Protein AF-A0A931G4I6-F1 (afdb_monomer_lite)

Sequence (140 aa):
MTTLTARQPKGIHIGGQFAATTHAEPGTSLSMPVSLHERTHAGLVNDQMNTHEEARSVRDAIYASLVAGDFGTKTTTVRNLADDDRLIRLAIDRYVVTEDNEPGSFRPKDAGHNLGCLLVELQAEDLADEVDEYEDDEDL

Radius of gyration: 31.71 Å; chains: 1; bounding box: 33×40×130 Å

Organism: NCBI:txid2935737

Secondary structure (DSSP, 8-state):
-------PPP---------------------PPPPHHHHHHHHHHTT-S-HHHHHHHHHHHHHHHHHHTTTGGGGGTS--TTS-HHHHHHHHHHHHHHHHHSTTSS-GGGHHHHHHHHHHHHHHHHHHHHHHHHHTTTT-

pLDDT: mean 75.76, std 16.55, range [37.94, 94.19]

Structure (mmCIF, N/CA/C/O backbone):
data_AF-A0A931G4I6-F1
#
_entry.id   AF-A0A931G4I6-F1
#
loop_
_atom_site.group_PDB
_atom_site.id
_atom_site.type_symbol
_atom_site.label_atom_id
_atom_site.label_alt_id
_atom_site.label_comp_id
_atom_site.label_asym_id
_atom_site.label_entity_id
_atom_site.label_seq_id
_atom_site.pdbx_PDB_ins_code
_atom_site.Cartn_x
_atom_site.Cartn_y
_atom_site.Cartn_z
_atom_site.occupancy
_atom_site.B_iso_or_equiv
_atom_site.auth_seq_id
_atom_site.auth_comp_id
_atom_site.auth_asym_id
_atom_site.auth_atom_id
_atom_site.pdbx_PDB_model_num
ATOM 1 N N . MET A 1 1 ? -0.994 25.182 91.877 1.00 37.94 1 MET A N 1
ATOM 2 C CA . MET A 1 1 ? 0.121 26.151 91.839 1.00 37.94 1 MET A CA 1
ATOM 3 C C . MET A 1 1 ? 1.282 25.519 91.082 1.00 37.94 1 MET A C 1
ATOM 5 O O . MET A 1 1 ? 1.677 24.414 91.422 1.00 37.94 1 MET A O 1
ATOM 9 N N . THR A 1 2 ? 1.730 26.189 90.020 1.00 41.75 2 THR A N 1
ATOM 10 C CA . THR A 1 2 ? 2.943 25.967 89.197 1.00 41.75 2 THR A CA 1
ATOM 11 C C . THR A 1 2 ? 4.211 26.296 90.017 1.00 41.75 2 THR A C 1
ATOM 13 O O . THR A 1 2 ? 4.085 27.078 90.952 1.00 41.75 2 THR A O 1
ATOM 16 N N . THR A 1 3 ? 5.421 25.754 89.810 1.00 45.88 3 THR A N 1
ATOM 17 C CA . THR A 1 3 ? 6.332 25.900 88.649 1.00 45.88 3 THR A CA 1
ATOM 18 C C . THR A 1 3 ? 7.593 25.019 88.822 1.00 45.88 3 THR A C 1
ATOM 20 O O . THR A 1 3 ? 8.137 24.947 89.919 1.00 45.88 3 THR A O 1
ATOM 23 N N . LEU A 1 4 ? 8.153 24.473 87.732 1.00 43.91 4 LEU A N 1
ATOM 24 C CA . LEU A 1 4 ? 9.609 24.498 87.503 1.00 43.91 4 LEU A CA 1
ATOM 25 C C . LEU A 1 4 ? 9.911 24.463 85.996 1.00 43.91 4 LEU A C 1
ATOM 27 O O . LEU A 1 4 ? 9.288 23.732 85.231 1.00 43.91 4 LEU A O 1
ATOM 31 N N . THR A 1 5 ? 10.830 25.329 85.589 1.00 54.00 5 THR A N 1
ATOM 32 C CA . THR A 1 5 ? 11.185 25.715 84.223 1.00 54.00 5 THR A CA 1
ATOM 33 C C . THR A 1 5 ? 12.397 24.949 83.678 1.00 54.00 5 THR A C 1
ATOM 35 O O . THR A 1 5 ? 13.235 24.473 84.439 1.00 54.00 5 THR A O 1
ATOM 38 N N . ALA A 1 6 ? 12.529 25.010 82.340 1.00 51.00 6 ALA A N 1
ATOM 39 C CA . ALA A 1 6 ? 13.735 24.810 81.514 1.00 51.00 6 ALA A CA 1
ATOM 40 C C . ALA A 1 6 ? 13.971 23.359 81.014 1.00 51.00 6 ALA A C 1
ATOM 42 O O . ALA A 1 6 ? 13.826 22.411 81.766 1.00 51.00 6 ALA A O 1
ATOM 43 N N . ARG A 1 7 ? 14.344 23.073 79.754 1.00 53.12 7 ARG A N 1
ATOM 44 C CA . ARG A 1 7 ? 15.079 23.822 78.714 1.00 53.12 7 ARG A CA 1
ATOM 45 C C . ARG A 1 7 ? 14.664 23.329 77.311 1.00 53.12 7 ARG A C 1
ATOM 47 O O . ARG A 1 7 ? 14.443 22.137 77.131 1.00 53.12 7 ARG A O 1
ATOM 54 N N . GLN A 1 8 ? 14.615 24.218 76.314 1.00 59.28 8 GLN A N 1
ATOM 55 C CA . GLN A 1 8 ? 14.463 23.839 74.899 1.00 59.28 8 GLN A CA 1
ATOM 56 C C . GLN A 1 8 ? 15.698 23.081 74.372 1.00 59.28 8 GLN A C 1
ATOM 58 O O . GLN A 1 8 ? 16.816 23.553 74.599 1.00 59.28 8 GLN A O 1
ATOM 63 N N . PRO A 1 9 ? 15.531 22.029 73.550 1.00 54.16 9 PRO A N 1
ATOM 64 C CA . PRO A 1 9 ? 16.511 21.649 72.544 1.00 54.16 9 PRO A CA 1
ATOM 65 C C . PRO A 1 9 ? 16.132 22.263 71.187 1.00 54.16 9 PRO A C 1
ATOM 67 O O . PRO A 1 9 ? 15.017 22.115 70.691 1.00 54.16 9 PRO A O 1
ATOM 70 N N . LYS A 1 10 ? 17.088 22.992 70.610 1.00 55.38 10 LYS A N 1
ATOM 71 C CA . LYS A 1 10 ? 17.060 23.565 69.261 1.00 55.38 10 LYS A CA 1
ATOM 72 C C . LYS A 1 10 ? 16.826 22.471 68.212 1.00 55.38 10 LYS A C 1
ATOM 74 O O . LYS A 1 10 ? 17.511 21.455 68.253 1.00 55.38 10 LYS A O 1
ATOM 79 N N . GLY A 1 11 ? 15.962 22.735 67.231 1.00 52.62 11 GLY A N 1
ATOM 80 C CA . GLY A 1 11 ? 15.916 21.963 65.986 1.00 52.62 11 GLY A CA 1
ATOM 81 C C . GLY A 1 11 ? 14.507 21.774 65.441 1.00 52.62 11 GLY A C 1
ATOM 82 O O . GLY A 1 11 ? 13.893 20.737 65.654 1.00 52.62 11 GLY A O 1
ATOM 83 N N . ILE A 1 12 ? 13.998 22.770 64.716 1.00 54.41 12 ILE A N 1
ATOM 84 C CA . ILE A 1 12 ? 12.859 22.577 63.818 1.00 54.41 12 ILE A CA 1
ATOM 85 C C . ILE A 1 12 ? 13.429 21.976 62.531 1.00 54.41 12 ILE A C 1
ATOM 87 O O . ILE A 1 12 ? 14.215 22.637 61.857 1.00 54.41 12 ILE A O 1
ATOM 91 N N . HIS A 1 13 ? 12.997 20.776 62.154 1.00 47.62 13 HIS A N 1
ATOM 92 C CA . HIS A 1 13 ? 12.873 20.451 60.737 1.00 47.62 13 HIS A CA 1
ATOM 93 C C . HIS A 1 13 ? 11.388 20.491 60.397 1.00 47.62 13 HIS A C 1
ATOM 95 O O . HIS A 1 13 ? 10.587 19.721 60.923 1.00 47.62 13 HIS A O 1
ATOM 101 N N . ILE A 1 14 ? 11.027 21.458 59.555 1.00 53.88 14 ILE A N 1
ATOM 102 C CA . ILE A 1 14 ? 9.712 21.581 58.933 1.00 53.88 14 ILE A CA 1
ATOM 103 C C . ILE A 1 14 ? 9.570 20.368 58.007 1.00 53.88 14 ILE A C 1
ATOM 105 O O . ILE A 1 14 ? 9.984 20.401 56.856 1.00 53.88 14 ILE A O 1
ATOM 109 N N . GLY A 1 15 ? 9.069 19.263 58.551 1.00 50.12 15 GLY A N 1
ATOM 110 C CA . GLY A 1 15 ? 8.787 18.020 57.828 1.00 50.12 15 GLY A CA 1
ATOM 111 C C . GLY A 1 15 ? 7.290 17.764 57.666 1.00 50.12 15 GLY A C 1
ATOM 112 O O . GLY A 1 15 ? 6.876 16.620 57.544 1.00 50.12 15 GLY A O 1
ATOM 113 N N . GLY A 1 16 ? 6.465 18.811 57.733 1.00 51.84 16 GLY A N 1
ATOM 114 C CA . GLY A 1 16 ? 5.020 18.736 57.537 1.00 51.84 16 GLY A CA 1
ATOM 115 C C . GLY A 1 16 ? 4.641 19.030 56.092 1.00 51.84 16 GLY A C 1
ATOM 116 O O . GLY A 1 16 ? 4.071 20.080 55.818 1.00 51.84 16 GLY A O 1
ATOM 117 N N . GLN A 1 17 ? 4.966 18.131 55.163 1.00 56.56 17 GLN A N 1
ATOM 118 C CA . GLN A 1 17 ? 4.262 18.089 53.883 1.00 56.56 17 GLN A CA 1
ATOM 119 C C . GLN A 1 17 ? 3.147 17.061 54.037 1.00 56.56 17 GLN A C 1
ATOM 121 O O . GLN A 1 17 ? 3.385 15.856 54.027 1.00 56.56 17 GLN A O 1
ATOM 126 N N . PHE A 1 18 ? 1.926 17.553 54.241 1.00 57.50 18 PHE A N 1
ATOM 127 C CA . PHE A 1 18 ? 0.729 16.760 54.009 1.00 57.50 18 PHE A CA 1
ATOM 128 C C . PHE A 1 18 ? 0.818 16.257 52.569 1.00 57.50 18 PHE A C 1
ATOM 130 O O . PHE A 1 18 ? 0.720 17.050 51.633 1.00 57.50 18 PHE A O 1
ATOM 137 N N . ALA A 1 19 ? 1.082 14.965 52.385 1.00 52.28 19 ALA A N 1
ATOM 138 C CA . ALA A 1 19 ? 0.998 14.357 51.071 1.00 52.28 19 ALA A CA 1
ATOM 139 C C . ALA A 1 19 ? -0.452 14.517 50.604 1.00 52.28 19 ALA A C 1
ATOM 141 O O . ALA A 1 19 ? -1.361 13.911 51.171 1.00 52.28 19 ALA A O 1
ATOM 142 N N . ALA A 1 20 ? -0.677 15.385 49.617 1.00 52.62 20 ALA A N 1
ATOM 143 C CA . ALA A 1 20 ? -1.946 15.454 48.921 1.00 52.62 20 ALA A CA 1
ATOM 144 C C . ALA A 1 20 ? -2.154 14.093 48.249 1.00 52.62 20 ALA A C 1
ATOM 146 O O . ALA A 1 20 ? -1.524 13.786 47.238 1.00 52.62 20 ALA A O 1
ATOM 147 N N . THR A 1 21 ? -3.003 13.249 48.832 1.00 55.50 21 THR A N 1
ATOM 148 C CA . THR A 1 21 ? -3.481 12.026 48.188 1.00 55.50 21 THR A CA 1
ATOM 149 C C . THR A 1 21 ? -4.487 12.423 47.114 1.00 55.50 21 THR A C 1
ATOM 151 O O . THR A 1 21 ? -5.690 12.209 47.254 1.00 55.50 21 THR A O 1
ATOM 154 N N . THR A 1 22 ? -4.005 13.063 46.049 1.00 52.84 22 THR A N 1
ATOM 155 C CA . THR A 1 22 ? -4.762 13.188 44.809 1.00 52.84 22 THR A CA 1
ATOM 156 C C . THR A 1 22 ? -4.750 11.807 44.175 1.00 52.84 22 THR A C 1
ATOM 158 O O . THR A 1 22 ? -3.772 11.405 43.548 1.00 52.84 22 THR A O 1
ATOM 161 N N . HIS A 1 23 ? -5.832 11.059 44.383 1.00 49.84 23 HIS A N 1
ATOM 162 C CA . HIS A 1 23 ? -6.207 9.960 43.505 1.00 49.84 23 HIS A CA 1
ATOM 163 C C . HIS A 1 23 ? -6.375 10.556 42.102 1.00 49.84 23 HIS A C 1
ATOM 165 O O . HIS A 1 23 ? -7.434 11.070 41.755 1.00 49.84 23 HIS A O 1
ATOM 171 N N . ALA A 1 24 ? -5.302 10.564 41.313 1.00 55.25 24 ALA A N 1
ATOM 172 C CA . ALA A 1 24 ? -5.421 10.717 39.878 1.00 55.25 24 ALA A CA 1
ATOM 173 C C . ALA A 1 24 ? -6.083 9.428 39.392 1.00 55.25 24 ALA A C 1
ATOM 175 O O . ALA A 1 24 ? -5.448 8.374 39.337 1.00 55.25 24 ALA A O 1
ATOM 176 N N . GLU A 1 25 ? -7.389 9.489 39.144 1.00 51.81 25 GLU A N 1
ATOM 177 C CA . GLU A 1 25 ? -8.066 8.460 38.367 1.00 51.81 25 GLU A CA 1
ATOM 178 C C . GLU A 1 25 ? -7.237 8.255 37.091 1.00 51.81 25 GLU A C 1
ATOM 180 O O . GLU A 1 25 ? -6.854 9.252 36.464 1.00 51.81 25 GLU A O 1
ATOM 185 N N . PRO A 1 26 ? -6.885 7.015 36.708 1.00 53.47 26 PRO A N 1
ATOM 186 C CA . PRO A 1 26 ? -6.290 6.794 35.407 1.00 53.47 26 PRO A CA 1
ATOM 187 C C . PRO A 1 26 ? -7.364 7.197 34.404 1.00 53.47 26 PRO A C 1
ATOM 189 O O . PRO A 1 26 ? -8.318 6.452 34.173 1.00 53.47 26 PRO A O 1
ATOM 192 N N . GLY A 1 27 ? -7.245 8.421 33.881 1.00 53.47 27 GLY A N 1
ATOM 193 C CA . GLY A 1 27 ? -8.074 8.915 32.801 1.00 53.47 27 GLY A CA 1
ATOM 194 C C . GLY A 1 27 ? -8.025 7.842 31.738 1.00 53.47 27 GLY A C 1
ATOM 195 O O . GLY A 1 27 ? -6.969 7.581 31.162 1.00 53.47 27 GLY A O 1
ATOM 196 N N . THR A 1 28 ? -9.139 7.132 31.580 1.00 50.88 28 THR A N 1
ATOM 197 C CA . THR A 1 28 ? -9.268 6.104 30.564 1.00 50.88 28 THR A CA 1
ATOM 198 C C . THR A 1 28 ? -9.252 6.879 29.265 1.00 50.88 28 THR A C 1
ATOM 200 O O . THR A 1 28 ? -10.270 7.412 28.834 1.00 50.88 28 THR A O 1
ATOM 203 N N . SER A 1 29 ? -8.050 7.073 28.725 1.00 53.31 29 SER A N 1
ATOM 204 C CA . SER A 1 29 ? -7.856 7.700 27.438 1.00 53.31 29 SER A CA 1
ATOM 205 C C . SER A 1 29 ? -8.519 6.753 26.457 1.00 53.31 29 SER A C 1
ATOM 207 O O . SER A 1 29 ? -7.989 5.683 26.155 1.00 53.31 29 SER A O 1
ATOM 209 N N . LEU A 1 30 ? -9.743 7.097 26.064 1.00 51.94 30 LEU A N 1
ATOM 210 C CA . LEU A 1 30 ? -10.470 6.475 24.972 1.00 51.94 30 LEU A CA 1
ATOM 211 C C . LEU A 1 30 ? -9.696 6.814 23.698 1.00 51.94 30 LEU A C 1
ATOM 213 O O . LEU A 1 30 ? -10.089 7.685 22.925 1.00 51.94 30 LEU A O 1
ATOM 217 N N . SER A 1 31 ? -8.545 6.169 23.518 1.00 59.00 31 SER A N 1
ATOM 218 C CA . SER A 1 31 ? -7.875 6.133 22.234 1.00 59.00 31 SER A CA 1
ATOM 219 C C . SER A 1 31 ? -8.852 5.436 21.302 1.00 59.00 31 SER A C 1
ATOM 221 O O . SER A 1 31 ? -9.157 4.254 21.484 1.00 59.00 31 SER A O 1
ATOM 223 N N . MET A 1 32 ? -9.429 6.200 20.375 1.00 61.84 32 MET A N 1
ATOM 224 C CA . MET A 1 32 ? -10.217 5.637 19.286 1.00 61.84 32 MET A CA 1
ATOM 225 C C . MET A 1 32 ? -9.384 4.519 18.647 1.00 61.84 32 MET A C 1
ATOM 227 O O . MET A 1 32 ? -8.179 4.712 18.451 1.00 61.84 32 MET A O 1
ATOM 231 N N . PRO A 1 33 ? -9.970 3.345 18.358 1.00 70.06 33 PRO A N 1
ATOM 232 C CA . PRO A 1 33 ? -9.228 2.290 17.691 1.00 70.06 33 PRO A CA 1
ATOM 233 C C . PRO A 1 33 ? -8.699 2.839 16.364 1.00 70.06 33 PRO A C 1
ATOM 235 O O . PRO A 1 33 ? -9.478 3.242 15.502 1.00 70.06 33 PRO A O 1
ATOM 238 N N . VAL A 1 34 ? -7.370 2.896 16.242 1.00 80.69 34 VAL A N 1
ATOM 239 C CA . VAL A 1 34 ? -6.682 3.350 15.029 1.00 80.69 34 VAL A CA 1
ATOM 240 C C . VAL A 1 34 ? -7.112 2.442 13.882 1.00 80.69 34 VAL A C 1
ATOM 242 O O . VAL A 1 34 ? -7.082 1.210 14.012 1.00 80.69 34 VAL A O 1
ATOM 245 N N . SER A 1 35 ? -7.547 3.042 12.774 1.00 90.00 35 SER A N 1
ATOM 246 C CA . SER A 1 35 ? -8.038 2.281 11.624 1.00 90.00 35 SER A CA 1
ATOM 247 C C . SER A 1 35 ? -6.938 1.386 11.039 1.00 90.00 35 SER A C 1
ATOM 249 O O . SER A 1 35 ? -5.746 1.578 11.289 1.00 90.00 35 SER A O 1
ATOM 251 N N . LEU A 1 36 ? -7.330 0.367 10.264 1.00 91.06 36 LEU A N 1
ATOM 252 C CA . LEU A 1 36 ? -6.366 -0.481 9.557 1.00 91.06 36 LEU A CA 1
ATOM 253 C C . LEU A 1 36 ? -5.446 0.366 8.666 1.00 91.06 36 LEU A C 1
ATOM 255 O O . LEU A 1 36 ? -4.236 0.232 8.772 1.00 91.06 36 LEU A O 1
ATOM 259 N N . HIS A 1 37 ? -6.016 1.287 7.886 1.00 91.88 37 HIS A N 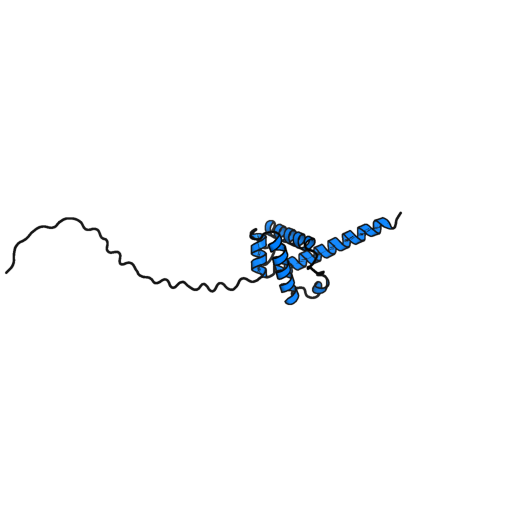1
ATOM 260 C CA . HIS A 1 37 ? -5.269 2.184 7.003 1.00 91.88 37 HIS A CA 1
ATOM 261 C C . HIS A 1 37 ? -4.239 3.031 7.760 1.00 91.88 37 HIS A C 1
ATOM 263 O O . HIS A 1 37 ? -3.073 3.063 7.376 1.00 91.88 37 HIS A O 1
ATOM 269 N N . GLU A 1 38 ? -4.638 3.641 8.880 1.00 91.88 38 GLU A N 1
ATOM 270 C CA . GLU A 1 38 ? -3.732 4.460 9.693 1.00 91.88 38 GLU A CA 1
ATOM 271 C C . GLU A 1 38 ? -2.604 3.625 10.314 1.00 91.88 38 GLU A C 1
ATOM 273 O O . GLU A 1 38 ? -1.464 4.085 10.362 1.00 91.88 38 GLU A O 1
ATOM 278 N N . ARG A 1 39 ? -2.888 2.388 10.754 1.00 90.69 39 ARG A N 1
ATOM 279 C CA . ARG A 1 39 ? -1.847 1.466 11.244 1.00 90.69 39 ARG A CA 1
ATOM 280 C C . ARG A 1 39 ? -0.884 1.056 10.139 1.00 90.69 39 ARG A C 1
ATOM 282 O O . ARG A 1 39 ? 0.313 1.023 10.395 1.00 90.69 39 ARG A O 1
ATOM 289 N N . THR A 1 40 ? -1.385 0.745 8.946 1.00 91.19 40 THR A N 1
ATOM 290 C CA . THR A 1 40 ? -0.543 0.382 7.801 1.00 91.19 40 THR A CA 1
ATOM 291 C C . THR A 1 40 ? 0.353 1.553 7.411 1.00 91.19 40 THR A C 1
ATOM 293 O O . THR A 1 40 ? 1.560 1.371 7.335 1.00 91.19 40 THR A O 1
ATOM 296 N N . HIS A 1 41 ? -0.195 2.764 7.269 1.00 92.56 41 HIS A N 1
ATOM 297 C CA . HIS A 1 41 ? 0.600 3.962 6.984 1.00 92.56 41 HIS A CA 1
ATOM 298 C C . HIS A 1 41 ? 1.688 4.194 8.039 1.00 92.56 41 HIS A C 1
ATOM 300 O O . HIS A 1 41 ? 2.858 4.332 7.696 1.00 92.56 41 HIS A O 1
ATOM 306 N N . ALA A 1 42 ? 1.322 4.181 9.325 1.00 90.62 42 ALA A N 1
ATOM 307 C CA . ALA A 1 42 ? 2.289 4.373 10.400 1.00 90.62 42 ALA A CA 1
ATOM 308 C C . ALA A 1 42 ? 3.358 3.271 10.422 1.00 90.62 42 ALA A C 1
ATOM 310 O O . ALA A 1 42 ? 4.513 3.566 10.712 1.00 90.62 42 ALA A O 1
ATOM 311 N N . GLY A 1 43 ? 2.987 2.028 10.114 1.00 89.12 43 GLY A N 1
ATOM 312 C CA . GLY A 1 43 ? 3.911 0.903 10.050 1.00 89.12 43 GLY A CA 1
ATOM 313 C C . GLY A 1 43 ? 4.949 1.043 8.938 1.00 89.12 43 GLY A C 1
ATOM 314 O O . GLY A 1 43 ? 6.127 0.822 9.199 1.00 89.12 43 GLY A O 1
ATOM 315 N N . LEU A 1 44 ? 4.510 1.457 7.745 1.00 90.00 44 LEU A N 1
ATOM 316 C CA . LEU A 1 44 ? 5.370 1.653 6.574 1.00 90.00 44 LEU A CA 1
ATOM 317 C C . LEU A 1 44 ? 6.291 2.869 6.733 1.00 90.00 44 LEU A C 1
ATOM 319 O O . LEU A 1 44 ? 7.497 2.755 6.570 1.00 90.00 44 LEU A O 1
ATOM 323 N N . VAL A 1 45 ? 5.734 4.031 7.092 1.00 90.31 45 VAL A N 1
ATOM 324 C CA . VAL A 1 45 ? 6.496 5.294 7.143 1.00 90.31 45 VAL A CA 1
ATOM 325 C C . VAL A 1 45 ? 7.458 5.340 8.334 1.00 90.31 45 VAL A C 1
ATOM 327 O O . VAL A 1 45 ? 8.508 5.966 8.258 1.00 90.31 45 VAL A O 1
ATOM 330 N N . ASN A 1 46 ? 7.130 4.678 9.450 1.00 88.44 46 ASN A N 1
ATOM 331 C CA . ASN A 1 46 ? 8.012 4.649 10.624 1.00 88.44 46 ASN A CA 1
ATOM 332 C C . ASN A 1 46 ? 8.926 3.414 10.678 1.00 88.44 46 ASN A C 1
ATOM 334 O O . ASN A 1 46 ? 9.524 3.188 11.732 1.00 88.44 46 ASN A O 1
ATOM 338 N N . ASP A 1 47 ? 8.998 2.612 9.609 1.00 82.25 47 ASP A N 1
ATOM 339 C CA . ASP A 1 47 ? 9.828 1.397 9.532 1.00 82.25 47 ASP A CA 1
ATOM 340 C C . ASP A 1 47 ? 9.603 0.447 10.733 1.00 82.25 47 ASP A C 1
ATOM 342 O O . ASP A 1 47 ? 10.520 -0.046 11.390 1.00 82.25 47 ASP A O 1
ATOM 346 N N . GLN A 1 48 ? 8.331 0.257 11.108 1.00 81.56 48 GLN A N 1
ATOM 347 C CA . GLN A 1 48 ? 7.933 -0.553 12.271 1.00 81.56 48 GLN A CA 1
ATOM 348 C C . GLN A 1 48 ? 7.533 -1.984 11.894 1.00 81.56 48 GLN A C 1
ATOM 350 O O . GLN A 1 48 ? 7.110 -2.748 12.766 1.00 81.56 48 GLN A O 1
ATOM 355 N N . MET A 1 49 ? 7.615 -2.345 10.613 1.00 84.00 49 MET A N 1
ATOM 356 C CA . MET A 1 49 ? 7.152 -3.625 10.083 1.00 84.00 49 MET A CA 1
ATOM 357 C C . MET A 1 49 ? 8.311 -4.368 9.431 1.00 84.00 49 MET A C 1
ATOM 359 O O . MET A 1 49 ? 9.180 -3.772 8.811 1.00 84.00 49 MET A O 1
ATOM 363 N N . ASN A 1 50 ? 8.332 -5.693 9.561 1.00 85.19 50 ASN A N 1
ATOM 364 C CA . ASN A 1 50 ? 9.227 -6.491 8.725 1.00 85.19 50 ASN A CA 1
ATOM 365 C C . ASN A 1 50 ? 8.618 -6.688 7.328 1.00 85.19 50 ASN A C 1
ATOM 367 O O . ASN A 1 50 ? 7.400 -6.652 7.161 1.00 85.19 50 ASN A O 1
ATOM 371 N N . THR A 1 51 ? 9.453 -6.999 6.336 1.00 80.19 51 THR A N 1
ATOM 372 C CA . THR A 1 51 ? 9.048 -7.108 4.920 1.00 80.19 51 THR A CA 1
ATOM 373 C C . THR A 1 51 ? 7.876 -8.068 4.666 1.00 80.19 51 THR A C 1
ATOM 375 O O . THR A 1 51 ? 7.087 -7.878 3.742 1.00 80.19 51 THR A O 1
ATOM 378 N N . HIS A 1 52 ? 7.733 -9.120 5.478 1.00 80.00 52 HIS A N 1
ATOM 379 C CA . HIS A 1 52 ? 6.613 -10.059 5.356 1.00 80.00 52 HIS A CA 1
ATOM 380 C C . HIS A 1 52 ? 5.306 -9.494 5.928 1.00 80.00 52 HIS A C 1
ATOM 382 O O . HIS A 1 52 ? 4.223 -9.760 5.401 1.00 80.00 52 HIS A O 1
ATOM 388 N N . GLU A 1 53 ? 5.395 -8.721 7.006 1.00 86.44 53 GLU A N 1
ATOM 389 C CA . GLU A 1 53 ? 4.262 -8.044 7.630 1.00 86.44 53 GLU A CA 1
ATOM 390 C C . GLU A 1 53 ? 3.769 -6.863 6.796 1.00 86.44 53 GLU A C 1
ATOM 392 O O . GLU A 1 53 ? 2.557 -6.662 6.717 1.00 86.44 53 GLU A O 1
ATOM 397 N N . GLU A 1 54 ? 4.670 -6.137 6.132 1.00 88.56 54 GLU A N 1
ATOM 398 C CA . GLU A 1 54 ? 4.332 -5.023 5.239 1.00 88.56 54 GLU A CA 1
ATOM 399 C C . GLU A 1 54 ? 3.392 -5.473 4.123 1.00 88.56 54 GLU A C 1
ATOM 401 O O . GLU A 1 54 ? 2.267 -4.984 4.026 1.00 88.56 54 GLU A O 1
ATOM 406 N N . ALA A 1 55 ? 3.809 -6.468 3.332 1.00 87.94 55 ALA A N 1
ATOM 407 C CA . ALA A 1 55 ? 3.029 -6.951 2.196 1.00 87.94 55 ALA A CA 1
ATOM 408 C C . ALA A 1 55 ? 1.642 -7.449 2.627 1.00 87.94 55 ALA A C 1
ATOM 410 O O . ALA A 1 55 ? 0.634 -7.166 1.977 1.00 87.94 55 ALA A O 1
ATOM 411 N N . ARG A 1 56 ? 1.568 -8.148 3.767 1.00 90.12 56 ARG A N 1
ATOM 412 C CA . ARG A 1 56 ? 0.294 -8.608 4.329 1.00 90.12 56 ARG A CA 1
ATOM 413 C C . ARG A 1 56 ? -0.588 -7.444 4.784 1.00 90.12 56 ARG A C 1
ATOM 415 O O . ARG A 1 56 ? -1.767 -7.417 4.448 1.00 90.12 56 ARG A O 1
ATOM 422 N N . SER A 1 57 ? -0.030 -6.499 5.532 1.00 90.69 57 SER A N 1
ATOM 423 C CA . SER A 1 57 ? -0.748 -5.330 6.052 1.00 90.69 57 SER A CA 1
ATOM 424 C C . SER A 1 57 ? -1.283 -4.447 4.926 1.00 90.69 57 SER A C 1
ATOM 426 O O . SER A 1 57 ? -2.439 -4.026 4.959 1.00 90.69 57 SER A O 1
ATOM 428 N N . VAL A 1 58 ? -0.471 -4.228 3.890 1.00 90.94 58 VAL A N 1
ATOM 429 C CA . VAL A 1 58 ? -0.861 -3.499 2.681 1.00 90.94 58 VAL A CA 1
ATOM 430 C C . VAL A 1 58 ? -1.972 -4.218 1.937 1.00 90.94 58 VAL A C 1
ATOM 432 O O . VAL A 1 58 ? -2.977 -3.593 1.605 1.00 90.94 58 VAL A O 1
ATOM 435 N N . ARG A 1 59 ? -1.849 -5.533 1.736 1.00 90.06 59 ARG A N 1
ATOM 436 C CA . ARG A 1 59 ? -2.900 -6.340 1.107 1.00 90.06 59 ARG A CA 1
ATOM 437 C C . ARG A 1 59 ? -4.226 -6.216 1.863 1.00 90.06 59 ARG A C 1
ATOM 439 O O . ARG A 1 59 ? -5.255 -5.952 1.244 1.00 90.06 59 ARG A O 1
ATOM 446 N N . ASP A 1 60 ? -4.198 -6.351 3.187 1.00 90.81 60 ASP A N 1
ATOM 447 C CA . ASP A 1 60 ? -5.391 -6.229 4.029 1.00 90.81 60 ASP A CA 1
ATOM 448 C C . ASP A 1 60 ? -6.008 -4.819 3.926 1.00 90.81 60 ASP A C 1
ATOM 450 O O . ASP A 1 60 ? -7.229 -4.680 3.819 1.00 90.81 60 ASP A O 1
ATOM 454 N N . ALA A 1 61 ? -5.183 -3.765 3.901 1.00 91.44 61 ALA A N 1
ATOM 455 C CA . ALA A 1 61 ? -5.641 -2.383 3.751 1.00 91.44 61 ALA A CA 1
ATOM 456 C C . ALA A 1 61 ? -6.242 -2.102 2.363 1.00 91.44 61 ALA A C 1
ATOM 458 O O . ALA A 1 61 ? -7.282 -1.449 2.269 1.00 91.44 61 ALA A O 1
ATOM 459 N N . ILE A 1 62 ? -5.636 -2.612 1.288 1.00 89.81 62 ILE A N 1
ATOM 460 C CA . ILE A 1 62 ? -6.170 -2.482 -0.076 1.00 89.81 62 ILE A CA 1
ATOM 461 C C . ILE A 1 62 ? -7.510 -3.215 -0.182 1.00 89.81 62 ILE A C 1
ATOM 463 O O . ILE A 1 62 ? -8.479 -2.651 -0.694 1.00 89.81 62 ILE A O 1
ATOM 467 N N . TYR A 1 63 ? -7.610 -4.435 0.357 1.00 89.00 63 TYR A N 1
ATOM 468 C CA . TYR A 1 63 ? -8.875 -5.170 0.379 1.00 89.00 63 TYR A CA 1
ATOM 469 C C . TYR A 1 63 ? -9.957 -4.454 1.186 1.00 89.00 63 TYR A C 1
ATOM 471 O O . TYR A 1 63 ? -11.110 -4.438 0.758 1.00 89.00 63 TYR A O 1
ATOM 479 N N . ALA A 1 64 ? -9.609 -3.820 2.307 1.00 90.31 64 ALA A N 1
ATOM 480 C CA . ALA A 1 64 ? -10.560 -3.012 3.063 1.00 90.31 64 ALA A CA 1
ATOM 481 C C . ALA A 1 64 ? -11.133 -1.861 2.215 1.00 90.31 64 ALA A C 1
ATOM 483 O O . ALA A 1 64 ? -12.352 -1.693 2.174 1.00 90.31 64 ALA A O 1
ATOM 484 N N . SER A 1 65 ? -10.288 -1.143 1.464 1.00 89.12 65 SER A N 1
ATOM 485 C CA . SER A 1 65 ? -10.736 -0.082 0.546 1.00 89.12 65 SER A CA 1
ATOM 486 C C . SER A 1 65 ? -11.515 -0.616 -0.666 1.00 89.12 65 SER A C 1
ATOM 488 O O . SER A 1 65 ? -12.458 0.023 -1.132 1.00 89.12 65 SER A O 1
ATOM 490 N N . LEU A 1 66 ? -11.182 -1.813 -1.166 1.00 87.44 66 LEU A N 1
ATOM 491 C CA . LEU A 1 66 ? -11.949 -2.491 -2.221 1.00 87.44 66 LEU A CA 1
ATOM 492 C C . LEU A 1 66 ? -13.364 -2.832 -1.754 1.00 87.44 66 LEU A C 1
ATOM 494 O O . LEU A 1 66 ? -14.328 -2.546 -2.461 1.00 87.44 66 LEU A O 1
ATOM 498 N N . VAL A 1 67 ? -13.494 -3.400 -0.553 1.00 87.81 67 VAL A N 1
ATOM 499 C CA . VAL A 1 67 ? -14.789 -3.750 0.049 1.00 87.81 67 VAL A CA 1
ATOM 500 C C . VAL A 1 67 ? -15.608 -2.501 0.380 1.00 87.81 67 VAL A C 1
ATOM 502 O O . VAL A 1 67 ? -16.828 -2.518 0.224 1.00 87.81 67 VAL A O 1
ATOM 505 N N . ALA A 1 68 ? -14.955 -1.412 0.795 1.00 87.31 68 ALA A N 1
ATOM 506 C CA . ALA A 1 68 ? -15.603 -0.121 1.024 1.00 87.31 68 ALA A CA 1
ATOM 507 C C . ALA A 1 68 ? -16.097 0.550 -0.274 1.00 87.31 68 ALA A C 1
ATOM 509 O O . ALA A 1 68 ? -16.987 1.399 -0.224 1.00 87.31 68 ALA A O 1
ATOM 510 N N . GLY A 1 69 ? -15.573 0.140 -1.436 1.00 83.81 69 GLY A N 1
ATOM 511 C CA . GLY A 1 69 ? -15.932 0.701 -2.739 1.00 83.81 69 GLY A CA 1
ATOM 512 C C . GLY A 1 69 ? -15.154 1.967 -3.109 1.00 83.81 69 GLY A C 1
ATOM 513 O O . GLY A 1 69 ? -15.533 2.650 -4.062 1.00 83.81 69 GLY A O 1
ATOM 514 N N . ASP A 1 70 ? -14.050 2.259 -2.416 1.00 87.06 70 ASP A N 1
ATOM 515 C CA . ASP A 1 70 ? -13.268 3.495 -2.579 1.00 87.06 70 ASP A CA 1
ATOM 516 C C . ASP A 1 70 ? -12.649 3.631 -3.982 1.00 87.06 70 ASP A C 1
ATOM 518 O O . ASP A 1 70 ? -12.301 4.723 -4.424 1.00 87.06 70 ASP A O 1
ATOM 522 N N . PHE A 1 71 ? -12.513 2.522 -4.713 1.00 80.00 71 PHE A N 1
ATOM 523 C CA . PHE A 1 71 ? -11.915 2.483 -6.052 1.00 80.00 71 PHE A CA 1
ATOM 524 C C . PHE A 1 71 ? -12.911 2.728 -7.196 1.00 80.00 71 PHE A C 1
ATOM 526 O O . PHE A 1 71 ? -12.494 2.898 -8.345 1.00 80.00 71 PHE A O 1
ATOM 533 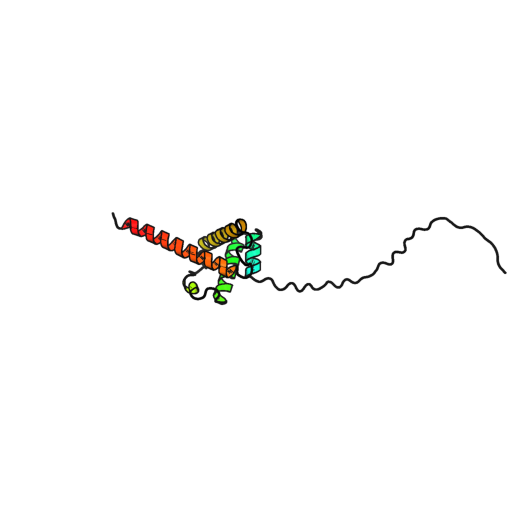N N . GLY A 1 72 ? -14.221 2.734 -6.924 1.00 82.62 72 GLY A N 1
ATOM 534 C CA . GLY A 1 72 ? -15.251 2.912 -7.951 1.00 82.62 72 GLY A CA 1
ATOM 535 C C . GLY A 1 72 ? -15.096 1.931 -9.124 1.00 82.62 72 GLY A C 1
ATOM 536 O O . GLY A 1 72 ? -15.126 0.712 -8.946 1.00 82.62 72 GLY A O 1
ATOM 537 N N . THR A 1 73 ? -14.910 2.458 -10.338 1.00 75.44 73 THR A N 1
ATOM 538 C CA . THR A 1 73 ? -14.752 1.661 -11.570 1.00 75.44 73 THR A CA 1
ATOM 539 C C . THR A 1 73 ? -13.380 1.003 -11.722 1.00 75.44 73 THR A C 1
ATOM 541 O O . THR A 1 73 ? -13.241 0.112 -12.552 1.00 75.44 73 THR A O 1
ATOM 544 N N . LYS A 1 74 ? -12.378 1.391 -10.920 1.00 70.19 74 LYS A N 1
ATOM 545 C CA . LYS A 1 74 ? -11.025 0.800 -10.925 1.00 70.19 74 LYS A CA 1
ATOM 546 C C . LYS A 1 74 ? -10.944 -0.531 -10.161 1.00 70.19 74 LYS A C 1
ATOM 548 O O . LYS A 1 74 ? -9.881 -1.125 -10.028 1.00 70.19 74 LYS A O 1
ATOM 553 N N . THR A 1 75 ? -12.060 -1.018 -9.627 1.00 66.31 75 THR A N 1
ATOM 554 C CA . THR A 1 75 ? -12.120 -2.302 -8.911 1.00 66.31 75 THR A CA 1
ATOM 555 C C . THR A 1 75 ? -11.792 -3.496 -9.810 1.00 66.31 75 THR A C 1
ATOM 557 O O . THR A 1 75 ? -11.246 -4.481 -9.330 1.00 66.31 75 THR A O 1
ATOM 560 N N . THR A 1 76 ? -12.075 -3.407 -11.113 1.00 61.97 76 THR A N 1
ATOM 561 C CA . THR A 1 76 ? -11.797 -4.471 -12.091 1.00 61.97 76 THR A CA 1
ATOM 562 C C . THR A 1 76 ? -10.332 -4.55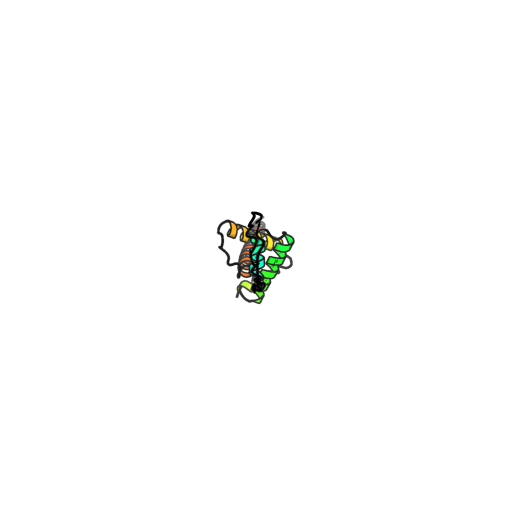5 -12.509 1.00 61.97 76 THR A C 1
ATOM 564 O O . THR A 1 76 ? -9.930 -5.579 -13.054 1.00 61.97 76 THR A O 1
ATOM 567 N N . THR A 1 77 ? -9.539 -3.503 -12.279 1.00 66.25 77 THR A N 1
ATOM 568 C CA . THR A 1 77 ? -8.118 -3.473 -12.651 1.00 66.25 77 THR A CA 1
ATOM 569 C C . THR A 1 77 ? -7.214 -4.072 -11.590 1.00 66.25 77 THR A C 1
ATOM 571 O O . THR A 1 77 ? -6.138 -4.523 -11.947 1.00 66.25 77 THR A O 1
ATOM 574 N N . VAL A 1 78 ? -7.642 -4.142 -10.324 1.00 62.19 78 VAL A N 1
ATOM 575 C CA . VAL A 1 78 ? -6.848 -4.790 -9.271 1.00 62.19 78 VAL A CA 1
ATOM 576 C C . VAL A 1 78 ? -6.837 -6.304 -9.517 1.00 62.19 78 VAL A C 1
ATOM 578 O O . VAL A 1 78 ? -7.785 -7.005 -9.157 1.00 62.19 78 VAL A O 1
ATOM 581 N N . ARG A 1 79 ? -5.778 -6.814 -10.166 1.00 66.81 79 ARG A N 1
ATOM 582 C CA . ARG A 1 79 ? -5.560 -8.264 -10.360 1.00 66.81 79 ARG A CA 1
ATOM 583 C C . ARG A 1 79 ? -5.486 -8.986 -9.006 1.00 66.81 79 ARG A C 1
ATOM 585 O O . ARG A 1 79 ? -5.279 -8.360 -7.968 1.00 66.81 79 ARG A O 1
ATOM 592 N N . ASN A 1 80 ? -5.663 -10.310 -9.009 1.00 65.38 80 ASN A N 1
ATOM 593 C CA . ASN A 1 80 ? -5.646 -11.129 -7.795 1.00 65.38 80 ASN A CA 1
ATOM 594 C C . ASN A 1 80 ? -4.326 -10.954 -7.013 1.00 65.38 80 ASN A C 1
ATOM 596 O O . ASN A 1 80 ? -3.303 -11.540 -7.349 1.00 65.38 80 ASN A O 1
ATOM 600 N N . LEU A 1 81 ? -4.381 -10.173 -5.933 1.00 65.50 81 LEU A N 1
ATOM 601 C CA . LEU A 1 81 ? -3.250 -9.820 -5.066 1.00 65.50 81 LEU A CA 1
ATOM 602 C C . LEU A 1 81 ? -2.700 -10.984 -4.232 1.00 65.50 81 LEU A C 1
ATOM 604 O O . LEU A 1 81 ? -1.776 -10.792 -3.433 1.00 65.50 81 LEU A O 1
ATOM 608 N N . ALA A 1 82 ? -3.314 -12.164 -4.337 1.00 61.00 82 ALA A N 1
ATOM 609 C CA . ALA A 1 82 ? -2.882 -13.353 -3.617 1.00 61.00 82 ALA A CA 1
ATOM 610 C C . ALA A 1 82 ? -1.493 -13.833 -4.064 1.00 61.00 82 ALA A C 1
ATOM 612 O O . ALA A 1 82 ? -0.745 -14.310 -3.214 1.00 61.00 82 ALA A O 1
ATOM 613 N N . ASP A 1 83 ? -1.140 -13.644 -5.339 1.00 61.72 83 ASP A N 1
ATOM 614 C CA . ASP A 1 83 ? 0.074 -14.232 -5.921 1.00 61.72 83 ASP A CA 1
ATOM 615 C C . ASP A 1 83 ? 1.166 -13.202 -6.268 1.00 61.72 83 ASP A C 1
ATOM 617 O O . ASP A 1 83 ? 2.304 -13.583 -6.530 1.00 61.72 83 ASP A O 1
ATOM 621 N N . ASP A 1 84 ? 0.865 -11.898 -6.207 1.00 73.75 84 ASP A N 1
ATOM 622 C CA . ASP A 1 84 ? 1.731 -10.846 -6.761 1.00 73.75 84 ASP A CA 1
ATOM 623 C C . ASP A 1 84 ? 2.455 -9.996 -5.698 1.00 73.75 84 ASP A C 1
ATOM 625 O O . ASP A 1 84 ? 2.384 -8.764 -5.643 1.00 73.75 84 ASP A O 1
ATOM 629 N N . ASP A 1 85 ? 3.179 -10.681 -4.811 1.00 83.88 85 ASP A N 1
ATOM 630 C CA . ASP A 1 85 ? 3.981 -10.067 -3.740 1.00 83.88 85 ASP A CA 1
ATOM 631 C C . ASP A 1 85 ? 5.031 -9.072 -4.286 1.00 83.88 85 ASP A C 1
ATOM 633 O O . ASP A 1 85 ? 5.401 -8.125 -3.589 1.00 83.88 85 ASP A O 1
ATOM 637 N N . ARG A 1 86 ? 5.500 -9.261 -5.531 1.00 86.62 86 ARG A N 1
ATOM 638 C CA . ARG A 1 86 ? 6.451 -8.362 -6.210 1.00 86.62 86 ARG A CA 1
ATOM 639 C C . ARG A 1 86 ? 5.846 -6.972 -6.411 1.00 86.62 86 ARG A C 1
ATOM 641 O O . ARG A 1 86 ? 6.447 -5.991 -5.980 1.00 86.62 86 ARG A O 1
ATOM 648 N N . LEU A 1 87 ? 4.665 -6.889 -7.024 1.00 87.62 87 LEU A N 1
ATOM 649 C CA . LEU A 1 87 ? 4.000 -5.611 -7.296 1.00 87.62 87 LEU A CA 1
ATOM 650 C C . LEU A 1 87 ? 3.570 -4.911 -6.006 1.00 87.62 87 LEU A C 1
ATOM 652 O O . LEU A 1 87 ? 3.692 -3.694 -5.901 1.00 87.62 87 LEU A O 1
ATOM 656 N N . ILE A 1 88 ? 3.144 -5.672 -4.992 1.00 89.38 88 ILE A N 1
ATOM 657 C CA . ILE A 1 88 ? 2.831 -5.115 -3.667 1.00 89.38 88 ILE A CA 1
ATOM 658 C C . ILE A 1 88 ? 4.068 -4.449 -3.052 1.00 89.38 88 ILE A C 1
ATOM 660 O O . ILE A 1 88 ? 3.967 -3.341 -2.530 1.00 89.38 88 ILE A O 1
ATOM 664 N N . ARG A 1 89 ? 5.240 -5.089 -3.130 1.00 90.56 89 ARG A N 1
ATOM 665 C CA . ARG A 1 89 ? 6.493 -4.509 -2.615 1.00 90.56 89 ARG A CA 1
ATOM 666 C C . ARG A 1 89 ? 6.919 -3.267 -3.385 1.00 90.56 89 ARG A C 1
ATOM 668 O O . ARG A 1 89 ? 7.368 -2.313 -2.766 1.00 90.56 89 ARG A O 1
ATOM 675 N N . LEU A 1 90 ? 6.743 -3.254 -4.703 1.00 91.62 90 LEU A N 1
ATOM 676 C CA . LEU A 1 90 ? 7.042 -2.073 -5.510 1.00 91.62 90 LEU A CA 1
ATOM 677 C C . LEU A 1 90 ? 6.071 -0.918 -5.211 1.00 91.62 90 LEU A C 1
ATOM 679 O O . LEU A 1 90 ? 6.486 0.235 -5.143 1.00 91.62 90 LEU A O 1
ATOM 683 N N . ALA A 1 91 ? 4.796 -1.221 -4.951 1.00 92.19 91 ALA A N 1
ATOM 684 C CA . ALA A 1 91 ? 3.822 -0.231 -4.497 1.00 92.19 91 ALA A CA 1
ATOM 685 C C . ALA A 1 91 ? 4.185 0.332 -3.113 1.00 92.19 91 ALA A C 1
ATOM 687 O O . ALA A 1 91 ? 4.058 1.536 -2.903 1.00 92.19 91 ALA A O 1
ATOM 688 N N . ILE A 1 92 ? 4.659 -0.515 -2.188 1.00 93.56 92 ILE A N 1
ATOM 689 C CA . ILE A 1 92 ? 5.185 -0.091 -0.879 1.00 93.56 92 ILE A CA 1
ATOM 690 C C . ILE A 1 92 ? 6.376 0.846 -1.055 1.00 93.56 92 ILE A C 1
ATOM 692 O O . ILE A 1 92 ? 6.367 1.933 -0.488 1.00 93.56 92 ILE A O 1
ATOM 696 N N . ASP A 1 93 ? 7.367 0.449 -1.854 1.00 93.44 93 ASP A N 1
ATOM 697 C CA . ASP A 1 93 ? 8.565 1.251 -2.103 1.00 93.44 93 ASP A CA 1
ATOM 698 C C . ASP A 1 93 ? 8.193 2.628 -2.667 1.00 93.44 93 ASP A C 1
ATOM 700 O O . ASP A 1 93 ? 8.549 3.653 -2.091 1.00 93.44 93 ASP A O 1
ATOM 704 N N . ARG A 1 94 ? 7.350 2.666 -3.709 1.00 93.94 94 ARG A N 1
ATOM 705 C CA . ARG A 1 94 ? 6.868 3.922 -4.305 1.00 93.94 94 ARG A CA 1
ATOM 706 C C . ARG A 1 94 ? 6.111 4.775 -3.288 1.00 93.94 94 ARG A C 1
ATOM 708 O O . ARG A 1 94 ? 6.323 5.980 -3.236 1.00 93.94 94 ARG A O 1
ATOM 715 N N . TYR A 1 95 ? 5.277 4.158 -2.451 1.00 93.75 95 TYR A N 1
ATOM 716 C CA . TYR A 1 95 ? 4.530 4.847 -1.400 1.00 93.75 95 TYR A CA 1
ATOM 717 C C . TYR A 1 95 ? 5.446 5.492 -0.352 1.00 93.75 95 TYR A C 1
ATOM 719 O O . TYR A 1 95 ? 5.282 6.671 -0.039 1.00 93.75 95 TYR A O 1
ATOM 727 N N . VAL A 1 96 ? 6.415 4.737 0.175 1.00 92.94 96 VAL A N 1
ATOM 728 C CA . VAL A 1 96 ? 7.368 5.219 1.187 1.00 92.94 96 VAL A CA 1
ATOM 729 C C . VAL A 1 96 ? 8.268 6.300 0.598 1.00 92.94 96 VAL A C 1
ATOM 731 O O . VAL A 1 96 ? 8.396 7.368 1.184 1.00 92.94 96 VAL A O 1
ATOM 734 N N . VAL A 1 97 ? 8.800 6.086 -0.608 1.00 94.19 97 VAL A N 1
ATOM 735 C CA . VAL A 1 97 ? 9.629 7.074 -1.312 1.00 94.19 97 VAL A CA 1
ATOM 736 C C . VAL A 1 97 ? 8.860 8.372 -1.568 1.00 94.19 97 VAL A C 1
ATOM 738 O O . VAL A 1 97 ? 9.435 9.456 -1.456 1.00 94.19 97 VAL A O 1
ATOM 741 N N . THR A 1 98 ? 7.571 8.313 -1.915 1.00 93.06 98 THR A N 1
ATOM 742 C CA . THR A 1 98 ? 6.760 9.530 -2.058 1.00 93.06 98 THR A CA 1
ATOM 743 C C . THR A 1 98 ? 6.581 10.246 -0.717 1.00 93.06 98 THR A C 1
ATOM 745 O O . THR A 1 98 ? 6.785 11.455 -0.678 1.00 93.06 98 THR A O 1
ATOM 748 N N . GLU A 1 99 ? 6.294 9.539 0.381 1.00 91.62 99 GLU A N 1
ATOM 749 C CA . GLU A 1 99 ? 6.196 10.163 1.716 1.00 91.62 99 GLU A CA 1
ATOM 750 C C . GLU A 1 99 ? 7.523 10.745 2.214 1.00 91.62 99 GLU A C 1
ATOM 752 O O . GLU A 1 99 ? 7.529 11.813 2.824 1.00 91.62 99 GLU A O 1
ATOM 757 N N . ASP A 1 100 ? 8.647 10.090 1.934 1.00 91.62 100 ASP A N 1
ATOM 758 C CA . ASP A 1 100 ? 9.970 10.577 2.328 1.00 91.62 100 ASP A CA 1
ATOM 759 C C . ASP A 1 100 ? 10.359 11.852 1.567 1.00 91.62 100 ASP A C 1
ATOM 761 O O . ASP A 1 100 ? 10.974 12.763 2.131 1.00 91.62 100 ASP A O 1
ATOM 765 N N . ASN A 1 101 ? 9.986 11.941 0.286 1.00 92.62 101 ASN A N 1
ATOM 766 C CA . ASN A 1 101 ? 10.245 13.118 -0.543 1.00 92.62 101 ASN A CA 1
ATOM 767 C C . ASN A 1 101 ? 9.253 14.260 -0.269 1.00 92.62 101 ASN A C 1
ATOM 769 O O . ASN A 1 101 ? 9.642 15.430 -0.256 1.00 92.62 101 ASN A O 1
ATOM 773 N N . GLU A 1 102 ? 7.981 13.928 -0.046 1.00 92.75 102 GLU A N 1
ATOM 774 C CA . GLU A 1 102 ? 6.882 14.865 0.186 1.00 92.75 102 GLU A CA 1
ATOM 775 C C . GLU A 1 102 ? 6.059 14.438 1.417 1.00 92.75 102 GLU A C 1
ATOM 777 O O . GLU A 1 102 ? 4.998 13.823 1.288 1.00 92.75 102 GLU A O 1
ATOM 782 N N . PRO A 1 103 ? 6.511 14.786 2.637 1.00 89.38 103 PRO A N 1
ATOM 783 C CA . PRO A 1 103 ? 5.849 14.351 3.862 1.00 89.38 103 PRO A CA 1
ATOM 784 C C . PRO A 1 103 ? 4.388 14.802 3.933 1.00 89.38 103 PRO A C 1
ATOM 786 O O . PRO A 1 10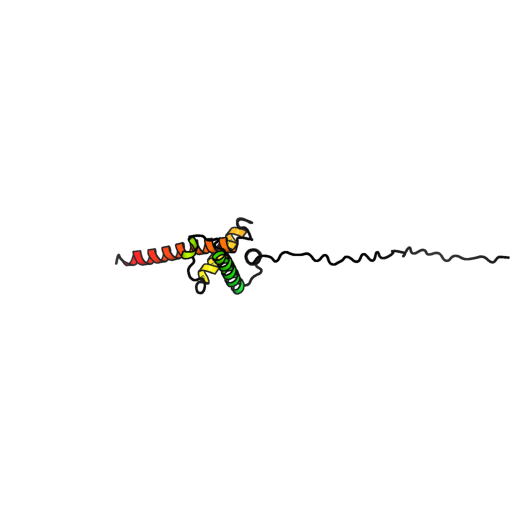3 ? 4.089 16.001 3.875 1.00 89.38 103 PRO A O 1
ATOM 789 N N . GLY A 1 104 ? 3.473 13.845 4.116 1.00 88.75 104 GLY A N 1
ATOM 790 C CA . GLY A 1 104 ? 2.034 14.104 4.150 1.00 88.75 104 GLY A CA 1
ATOM 791 C C . GLY A 1 104 ? 1.375 14.198 2.772 1.00 88.75 104 GLY A C 1
ATOM 792 O O . GLY A 1 104 ? 0.255 14.715 2.681 1.00 88.75 104 GLY A O 1
ATOM 793 N N . SER A 1 105 ? 2.035 13.703 1.719 1.00 88.12 105 SER A N 1
ATOM 794 C CA . SER A 1 105 ? 1.435 13.511 0.392 1.00 88.12 105 SER A CA 1
ATOM 795 C C . SER A 1 105 ? 0.192 12.616 0.462 1.00 88.12 105 SER A C 1
ATOM 797 O O . SER A 1 105 ? -0.819 12.875 -0.200 1.00 88.12 105 SER A O 1
ATOM 799 N N . PHE A 1 106 ? 0.216 11.613 1.342 1.00 90.69 106 PHE A N 1
ATOM 800 C CA . PHE A 1 106 ? -0.868 10.677 1.559 1.00 90.69 106 PHE A CA 1
ATOM 801 C C . PHE A 1 106 ? -1.571 10.919 2.885 1.00 90.69 106 PHE A C 1
ATOM 803 O O . PHE A 1 106 ? -0.987 11.149 3.942 1.00 90.69 106 PHE A O 1
ATOM 810 N N . ARG A 1 107 ? -2.895 10.783 2.842 1.00 90.44 107 ARG A N 1
ATOM 811 C CA . ARG A 1 107 ? -3.714 10.771 4.050 1.00 90.44 107 ARG A CA 1
ATOM 812 C C . ARG A 1 107 ? -3.628 9.391 4.705 1.00 90.44 107 ARG A C 1
ATOM 814 O O . ARG A 1 107 ? -3.990 8.411 4.051 1.00 90.44 107 ARG A O 1
ATOM 821 N N . PRO A 1 108 ? -3.276 9.292 6.001 1.00 90.19 108 PRO A N 1
ATOM 822 C CA . PRO A 1 108 ? -3.169 8.004 6.695 1.00 90.19 108 PRO A CA 1
ATOM 823 C C . PRO A 1 108 ? -4.461 7.176 6.661 1.00 90.19 108 PRO A C 1
ATOM 825 O O . PRO A 1 108 ? -4.428 5.953 6.586 1.00 90.19 108 PRO A O 1
ATOM 828 N N . LYS A 1 109 ? -5.618 7.847 6.672 1.00 91.19 109 LYS A N 1
ATOM 829 C CA . LYS A 1 109 ? -6.945 7.211 6.617 1.00 91.19 109 LYS A CA 1
ATOM 830 C C . LYS A 1 109 ? -7.250 6.546 5.281 1.00 91.19 109 LYS A C 1
ATOM 832 O O . LYS A 1 109 ? -8.025 5.599 5.252 1.00 91.19 109 LYS A O 1
ATOM 837 N N . ASP A 1 110 ? -6.599 7.010 4.221 1.00 91.88 110 ASP A N 1
ATOM 838 C CA . ASP A 1 110 ? -6.838 6.577 2.848 1.00 91.88 110 ASP A CA 1
ATOM 839 C C . ASP A 1 110 ? -5.677 5.704 2.341 1.00 91.88 110 ASP A C 1
ATOM 841 O O . ASP A 1 110 ? -5.543 5.468 1.144 1.00 91.88 110 ASP A O 1
ATOM 845 N N . ALA A 1 111 ? -4.811 5.213 3.238 1.00 91.81 111 ALA A N 1
ATOM 846 C CA . ALA A 1 111 ? -3.609 4.467 2.868 1.00 91.81 111 ALA A CA 1
ATOM 847 C C . ALA A 1 111 ? -3.916 3.261 1.969 1.00 91.81 111 ALA A C 1
ATOM 849 O O . ALA A 1 111 ? -3.217 3.042 0.989 1.00 91.81 111 ALA A O 1
ATOM 850 N N . GLY A 1 112 ? -5.002 2.530 2.250 1.00 90.62 112 GLY A N 1
ATOM 851 C CA . GLY A 1 112 ? -5.420 1.386 1.428 1.00 90.62 112 GLY A CA 1
ATOM 852 C C . GLY A 1 112 ? -5.818 1.792 0.009 1.00 90.62 112 GLY A C 1
ATOM 853 O O . GLY A 1 112 ? -5.427 1.132 -0.950 1.00 90.62 112 GLY A O 1
ATOM 854 N N . HIS A 1 113 ? -6.526 2.913 -0.131 1.00 91.94 113 HIS A N 1
ATOM 855 C CA . HIS A 1 113 ? -6.893 3.475 -1.426 1.00 91.94 113 HIS A CA 1
ATOM 856 C C . HIS A 1 113 ? -5.666 3.959 -2.209 1.00 91.94 113 HIS A C 1
ATOM 858 O O . HIS A 1 113 ? -5.519 3.637 -3.387 1.00 91.94 113 HIS A O 1
ATOM 864 N N . ASN A 1 114 ? -4.763 4.688 -1.550 1.00 92.56 114 ASN A N 1
ATOM 865 C CA . ASN A 1 114 ? -3.551 5.226 -2.172 1.00 92.56 114 ASN A CA 1
ATOM 866 C C . ASN A 1 114 ? -2.614 4.101 -2.637 1.00 92.56 114 ASN A C 1
ATOM 868 O O . ASN A 1 114 ? -2.199 4.086 -3.794 1.00 92.56 114 ASN A O 1
ATOM 872 N N . LEU A 1 115 ? -2.363 3.108 -1.776 1.00 91.88 115 LEU A N 1
ATOM 873 C CA . LEU A 1 115 ? -1.571 1.920 -2.110 1.00 91.88 115 LEU A CA 1
ATOM 874 C C . LEU A 1 115 ? -2.200 1.124 -3.261 1.00 91.88 115 LEU A C 1
ATOM 876 O O . LEU A 1 115 ? -1.494 0.669 -4.157 1.00 91.88 115 LEU A O 1
ATOM 880 N N . GLY A 1 116 ? -3.528 0.991 -3.277 1.00 89.56 116 GLY A N 1
ATOM 881 C CA . GLY A 1 116 ? -4.222 0.328 -4.378 1.00 89.56 116 GLY A CA 1
ATOM 882 C C . GLY A 1 116 ? -4.167 1.115 -5.692 1.00 89.56 116 GLY A C 1
ATOM 883 O O . GLY A 1 116 ? -4.098 0.501 -6.750 1.00 89.56 116 GLY A O 1
ATOM 884 N N . CYS A 1 117 ? -4.153 2.452 -5.657 1.00 89.88 117 CYS A N 1
ATOM 885 C CA . CYS A 1 117 ? -3.964 3.261 -6.865 1.00 89.88 117 CYS A CA 1
ATOM 886 C C . CYS A 1 117 ? -2.564 3.068 -7.457 1.00 89.88 117 CYS A C 1
ATOM 888 O O . CYS A 1 117 ? -2.462 2.798 -8.650 1.00 89.88 117 CYS A O 1
ATOM 890 N N . LEU A 1 118 ? -1.520 3.113 -6.622 1.00 91.00 118 LEU A N 1
ATOM 891 C CA . LEU A 1 118 ? -0.141 2.846 -7.052 1.00 91.00 118 LEU A CA 1
ATOM 892 C C . LEU A 1 118 ? 0.001 1.444 -7.647 1.00 91.00 118 LEU A C 1
ATOM 894 O O . LEU A 1 118 ? 0.639 1.255 -8.675 1.00 91.00 118 LEU A O 1
ATOM 898 N N . LEU A 1 119 ? -0.641 0.453 -7.032 1.00 89.69 119 LEU A N 1
ATOM 899 C CA . LEU A 1 119 ? -0.658 -0.909 -7.551 1.00 89.69 119 LEU A CA 1
ATOM 900 C C . LEU A 1 119 ? -1.315 -0.999 -8.939 1.00 89.69 119 LEU A C 1
ATOM 902 O O . LEU A 1 119 ? -0.803 -1.704 -9.802 1.00 89.69 119 LEU A O 1
ATOM 906 N N . VAL A 1 120 ? -2.436 -0.308 -9.164 1.00 88.25 120 VAL A N 1
ATOM 907 C CA . VAL A 1 120 ? -3.105 -0.289 -10.478 1.00 88.25 120 VAL A CA 1
ATOM 908 C C . VAL A 1 120 ? -2.217 0.360 -11.541 1.00 88.25 120 VAL A C 1
ATOM 910 O O . VAL A 1 120 ? -2.189 -0.117 -12.672 1.00 88.25 120 VAL A O 1
ATOM 913 N N . GLU A 1 121 ? -1.484 1.416 -11.186 1.00 88.50 121 GLU A N 1
ATOM 914 C CA . GLU A 1 121 ? -0.502 2.043 -12.079 1.00 88.50 121 GLU A CA 1
ATOM 915 C C . GLU A 1 121 ? 0.613 1.060 -12.445 1.00 88.50 121 GLU A C 1
ATOM 917 O O . GLU A 1 121 ? 0.864 0.839 -13.625 1.00 88.50 121 GLU A O 1
ATOM 922 N N . LEU A 1 122 ? 1.192 0.377 -11.455 1.00 88.62 122 LEU A N 1
ATOM 923 C CA . LEU A 1 122 ? 2.232 -0.630 -11.683 1.00 88.62 122 LEU A CA 1
ATOM 924 C C . LEU A 1 122 ? 1.741 -1.819 -12.519 1.00 88.62 122 LEU A C 1
ATOM 926 O O . LEU A 1 122 ? 2.482 -2.335 -13.343 1.00 88.62 122 LEU A O 1
ATOM 930 N N . GLN A 1 123 ? 0.492 -2.251 -12.339 1.00 86.00 123 GLN A N 1
ATOM 931 C CA . GLN A 1 123 ? -0.105 -3.311 -13.161 1.00 86.00 123 GLN A CA 1
ATOM 932 C C . GLN A 1 123 ? -0.307 -2.881 -14.618 1.00 86.00 123 GLN A C 1
ATOM 934 O O . GLN A 1 123 ? -0.275 -3.726 -15.510 1.00 86.00 123 GLN A O 1
ATOM 939 N N . ALA A 1 124 ? -0.548 -1.591 -14.862 1.00 84.31 124 ALA A N 1
ATOM 940 C CA . ALA A 1 124 ? -0.630 -1.052 -16.213 1.00 84.31 124 ALA A CA 1
ATOM 941 C C . ALA A 1 124 ? 0.760 -0.913 -16.854 1.00 84.31 124 ALA A C 1
ATOM 943 O O . ALA A 1 124 ? 0.891 -1.202 -18.038 1.00 84.31 124 ALA A O 1
ATOM 944 N N . GLU A 1 125 ? 1.773 -0.511 -16.076 1.00 84.69 125 GLU A N 1
ATOM 945 C CA . GLU A 1 125 ? 3.180 -0.463 -16.504 1.00 84.69 125 GLU A CA 1
ATOM 946 C C . GLU A 1 125 ? 3.696 -1.873 -16.868 1.00 84.69 125 GLU A C 1
ATOM 948 O O . GLU A 1 125 ? 4.166 -2.075 -17.980 1.00 84.69 125 GLU A O 1
ATOM 953 N N . ASP A 1 126 ? 3.502 -2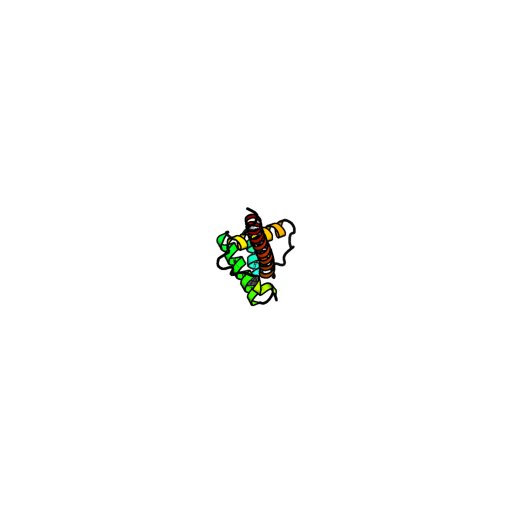.872 -15.999 1.00 81.56 126 ASP A N 1
ATOM 954 C CA . ASP A 1 126 ? 3.952 -4.263 -16.219 1.00 81.56 126 ASP A CA 1
ATOM 955 C C . ASP A 1 126 ? 3.268 -4.914 -17.441 1.00 81.56 126 ASP A C 1
ATOM 957 O O . ASP A 1 126 ? 3.896 -5.660 -18.184 1.00 81.56 126 ASP A O 1
ATOM 961 N N . LEU A 1 127 ? 1.995 -4.581 -17.705 1.00 71.19 127 LEU A N 1
ATOM 962 C CA . LEU A 1 127 ? 1.298 -5.027 -18.918 1.00 71.19 127 LEU A CA 1
ATOM 963 C C . LEU A 1 127 ? 1.845 -4.362 -20.190 1.00 71.19 127 LEU A C 1
ATOM 965 O O . LEU A 1 127 ? 1.839 -4.994 -21.241 1.00 71.19 127 LEU A O 1
ATOM 969 N N . ALA A 1 128 ? 2.245 -3.090 -20.121 1.00 69.12 128 ALA A N 1
ATOM 970 C CA . ALA A 1 128 ? 2.807 -2.388 -21.272 1.00 69.12 128 ALA A CA 1
ATOM 971 C C . ALA A 1 128 ? 4.181 -2.962 -21.644 1.00 69.12 128 ALA A C 1
ATOM 973 O O . ALA A 1 128 ? 4.403 -3.265 -22.812 1.00 69.12 128 ALA A O 1
ATOM 974 N N . ASP A 1 129 ? 5.034 -3.206 -20.643 1.00 69.56 129 ASP A N 1
ATOM 975 C CA . ASP A 1 129 ? 6.345 -3.836 -20.832 1.00 69.56 129 ASP A CA 1
ATOM 976 C C . ASP A 1 129 ? 6.215 -5.236 -21.463 1.00 69.56 129 ASP A C 1
ATOM 978 O O . ASP A 1 129 ? 6.977 -5.584 -22.361 1.00 69.56 129 ASP A O 1
ATOM 982 N N . GLU A 1 130 ? 5.223 -6.029 -21.035 1.00 64.88 130 GLU A N 1
ATOM 983 C CA . GLU A 1 130 ? 4.962 -7.352 -21.614 1.00 64.88 130 GLU A CA 1
ATOM 984 C C . GLU A 1 130 ? 4.520 -7.260 -23.086 1.00 64.88 130 GLU A C 1
ATOM 986 O O . GLU A 1 130 ? 4.952 -8.070 -23.898 1.00 64.88 130 GLU A O 1
ATOM 991 N N . VAL A 1 131 ? 3.680 -6.287 -23.457 1.00 62.56 131 VAL A N 1
ATOM 992 C CA . VAL A 1 131 ? 3.207 -6.121 -24.847 1.00 62.56 131 VAL A CA 1
ATOM 993 C C . VAL A 1 131 ? 4.337 -5.693 -25.786 1.00 62.56 131 VAL A C 1
ATOM 995 O O . VAL A 1 131 ? 4.434 -6.242 -26.883 1.00 62.56 131 VAL A O 1
ATOM 998 N N . ASP A 1 132 ? 5.204 -4.777 -25.350 1.00 61.12 132 ASP A N 1
ATOM 999 C CA . ASP A 1 132 ? 6.338 -4.302 -26.152 1.00 61.12 132 ASP A CA 1
ATOM 1000 C C . ASP A 1 132 ? 7.378 -5.421 -26.394 1.00 61.12 132 ASP A C 1
ATOM 1002 O O . ASP A 1 132 ? 7.956 -5.495 -27.477 1.00 61.12 132 ASP A O 1
ATOM 1006 N N . GLU A 1 133 ? 7.568 -6.350 -25.444 1.00 62.19 133 GLU A N 1
ATOM 1007 C CA . GLU A 1 133 ? 8.467 -7.510 -25.611 1.00 62.19 133 GLU A CA 1
ATOM 1008 C C . GLU A 1 133 ? 7.998 -8.474 -26.722 1.00 62.19 133 GLU A C 1
ATOM 1010 O O . GLU A 1 133 ? 8.827 -9.109 -27.370 1.00 62.19 133 GLU A O 1
ATOM 1015 N N . TYR A 1 134 ? 6.689 -8.556 -26.999 1.00 59.25 134 TYR A N 1
ATOM 1016 C CA . TYR A 1 134 ? 6.146 -9.415 -28.063 1.00 59.25 134 TYR A CA 1
ATOM 1017 C C . TYR A 1 134 ? 6.039 -8.732 -29.436 1.00 59.25 134 TYR A C 1
ATOM 1019 O O . TYR A 1 134 ? 5.926 -9.437 -30.440 1.00 59.25 134 TYR A O 1
ATOM 1027 N N . GLU A 1 135 ? 6.062 -7.397 -29.516 1.00 58.69 135 GLU A N 1
ATOM 1028 C CA . GLU A 1 135 ? 6.047 -6.687 -30.808 1.00 58.69 135 GLU A CA 1
ATOM 1029 C C . GLU A 1 135 ? 7.419 -6.722 -31.510 1.00 58.69 135 GLU A C 1
ATOM 1031 O O . GLU A 1 135 ? 7.473 -6.718 -32.740 1.00 58.69 135 GLU A O 1
ATOM 1036 N N . ASP A 1 136 ? 8.519 -6.862 -30.761 1.00 57.06 136 ASP A N 1
ATOM 1037 C CA . ASP A 1 136 ? 9.879 -6.983 -31.315 1.00 57.06 136 ASP A CA 1
ATOM 1038 C C . ASP A 1 136 ? 10.181 -8.371 -31.936 1.00 57.06 136 ASP A C 1
ATOM 1040 O O . ASP A 1 136 ? 11.159 -8.524 -32.673 1.00 57.06 136 ASP A O 1
ATOM 1044 N N . ASP A 1 137 ? 9.335 -9.380 -31.691 1.00 54.94 137 ASP A N 1
ATOM 1045 C CA . ASP A 1 137 ? 9.514 -10.758 -32.179 1.00 54.94 137 ASP A CA 1
ATOM 1046 C C . ASP A 1 137 ? 8.776 -11.064 -33.506 1.00 54.94 137 ASP A C 1
ATOM 1048 O O . ASP A 1 137 ? 9.000 -12.123 -34.101 1.00 54.94 137 ASP A O 1
ATOM 1052 N N . GLU A 1 138 ? 7.922 -10.165 -34.019 1.00 56.41 138 GLU A N 1
ATOM 1053 C CA . GLU A 1 138 ? 7.204 -10.380 -35.296 1.00 56.41 138 GLU A CA 1
ATOM 1054 C C . GLU A 1 138 ? 7.964 -9.895 -36.552 1.00 56.41 138 GLU A C 1
ATOM 1056 O O . GLU A 1 138 ? 7.509 -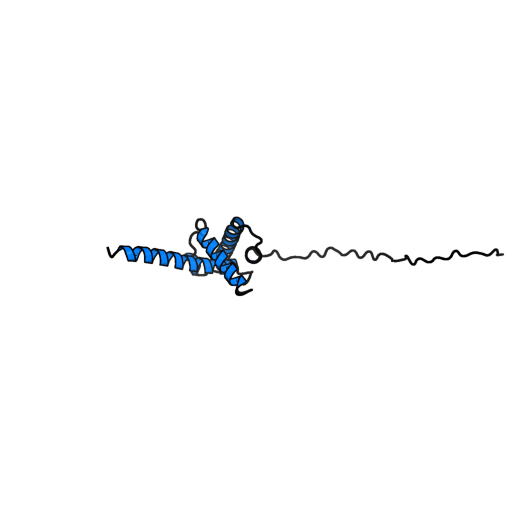10.136 -37.673 1.00 56.41 138 GLU A O 1
ATOM 1061 N N . ASP A 1 139 ? 9.154 -9.302 -36.396 1.00 56.38 139 ASP A N 1
ATOM 1062 C CA . ASP A 1 139 ? 9.974 -8.752 -37.494 1.00 56.38 139 ASP A CA 1
ATOM 1063 C C . ASP A 1 139 ? 11.238 -9.588 -37.845 1.00 56.38 139 ASP A C 1
ATOM 1065 O O . ASP A 1 139 ? 12.209 -9.055 -38.399 1.00 56.38 139 ASP A O 1
ATOM 1069 N N . LEU A 1 140 ? 11.243 -10.909 -37.580 1.00 51.31 140 LEU A N 1
ATOM 1070 C CA . LEU A 1 140 ? 12.374 -11.816 -37.893 1.00 51.31 140 LEU A CA 1
ATOM 1071 C C . LEU A 1 140 ? 12.080 -12.920 -38.927 1.00 51.31 140 LEU A C 1
ATOM 1073 O O . LEU A 1 140 ? 11.145 -13.729 -38.733 1.00 51.31 140 LEU A O 1
#

Foldseek 3Di:
DDDDDDDDDDDDDPPPDPPPPPPPPPPPPPPPPQDLLLVLVCCLQVVVDDLVRNLVSLVVLLVVCLVVCVCPPCNVLQPDSPPCSPLLVVLSVVVNVCCVVPPPPDDSVCNSVSSSVSSSVVSVVVVVVVVVVVVVPVPD